Protein AF-A0A4U5PYE7-F1 (afdb_monomer_lite)

Foldseek 3Di:
DDDDDDDDDDDDDDDDDDDDPDPPPDPPPDPPPPDPDPLPDDLDPDVVLVVLVVVLVVLVVVLVVLVVDDDPDPVSVVVSVVSVVVSVVVNVVSVVVNVVVVVVSVVVVVVSVVVSVVVVVVD

pLDDT: mean 76.06, std 20.88, range [39.94, 97.81]

Radius of gyration: 35.97 Å; chains: 1; bounding box: 74×88×68 Å

Organism: Populus alba (NCBI:txid43335)

Structure (mmCIF, N/CA/C/O backbone):
data_AF-A0A4U5PYE7-F1
#
_entry.id   AF-A0A4U5PYE7-F1
#
loop_
_atom_site.group_PDB
_atom_site.id
_atom_site.type_symbol
_atom_site.label_atom_id
_ato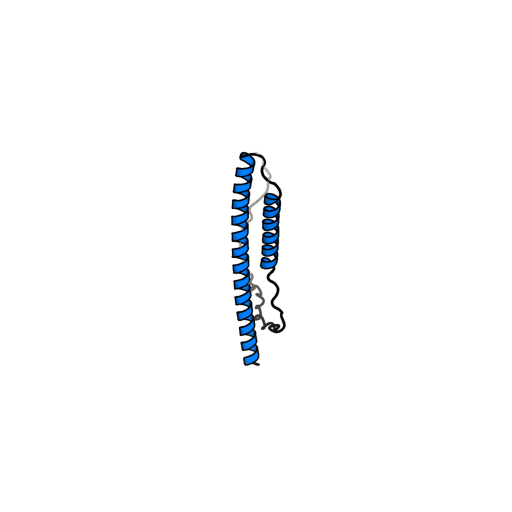m_site.label_alt_id
_atom_site.label_comp_id
_atom_site.label_asym_id
_atom_site.label_entity_id
_atom_site.label_seq_id
_atom_site.pdbx_PDB_ins_code
_atom_site.Cartn_x
_atom_site.Cartn_y
_atom_site.Cartn_z
_atom_site.occupancy
_atom_site.B_iso_or_equiv
_atom_site.auth_seq_id
_atom_site.auth_comp_id
_atom_site.auth_asym_id
_atom_site.auth_atom_id
_atom_site.pdbx_PDB_model_num
ATOM 1 N N . MET A 1 1 ? 48.796 76.367 35.893 1.00 49.09 1 MET A N 1
ATOM 2 C CA . MET A 1 1 ? 49.956 76.186 34.990 1.00 49.09 1 MET A CA 1
ATOM 3 C C . MET A 1 1 ? 50.643 74.878 35.351 1.00 49.09 1 MET A C 1
ATOM 5 O O . MET A 1 1 ? 50.652 74.570 36.534 1.00 49.09 1 MET A O 1
ATOM 9 N N . VAL A 1 2 ? 51.224 74.203 34.346 1.00 42.88 2 VAL A N 1
ATOM 10 C CA . VAL A 1 2 ? 51.976 72.921 34.350 1.00 42.88 2 VAL A CA 1
ATOM 11 C C . VAL A 1 2 ? 51.173 71.696 33.847 1.00 42.88 2 VAL A C 1
ATOM 13 O O . VAL A 1 2 ? 50.270 71.208 34.516 1.00 42.88 2 VAL A O 1
ATOM 16 N N . SER A 1 3 ? 51.524 71.260 32.626 1.00 46.16 3 SER A N 1
ATOM 17 C CA . SER A 1 3 ? 51.239 69.970 31.936 1.00 46.16 3 SER A CA 1
ATOM 18 C C . SER A 1 3 ? 52.099 68.817 32.541 1.00 46.16 3 SER A C 1
ATOM 20 O O . SER A 1 3 ? 52.855 69.153 33.453 1.00 46.16 3 SER A O 1
ATOM 22 N N . PRO A 1 4 ? 52.150 67.531 32.068 1.00 61.31 4 PRO A N 1
ATOM 23 C CA . PRO A 1 4 ? 51.653 66.911 30.815 1.00 61.31 4 PRO A CA 1
ATOM 24 C C . PRO A 1 4 ? 51.196 65.411 30.905 1.00 61.31 4 PRO A C 1
ATOM 26 O O . PRO A 1 4 ? 51.081 64.846 31.987 1.00 61.31 4 PRO A O 1
ATOM 29 N N . SER A 1 5 ? 51.011 64.794 29.721 1.00 41.75 5 SER A N 1
ATOM 30 C CA . SER A 1 5 ? 51.180 63.366 29.340 1.00 41.75 5 SER A CA 1
ATOM 31 C C . SER A 1 5 ? 49.930 62.564 28.960 1.00 41.75 5 SER A C 1
ATOM 33 O O . SER A 1 5 ? 48.999 62.426 29.747 1.00 41.75 5 SER A O 1
ATOM 35 N N . GLY A 1 6 ? 49.974 61.966 27.761 1.00 42.62 6 GLY A N 1
ATOM 36 C CA . GLY A 1 6 ? 49.055 60.914 27.317 1.00 42.62 6 GLY A CA 1
ATOM 37 C C . GLY A 1 6 ? 48.918 60.805 25.794 1.00 42.62 6 GLY A C 1
ATOM 38 O O . GLY A 1 6 ? 47.989 61.367 25.228 1.00 42.62 6 GLY A O 1
ATOM 39 N N . ASP A 1 7 ? 49.869 60.103 25.181 1.00 43.44 7 ASP A N 1
ATOM 40 C CA . ASP A 1 7 ? 50.020 59.605 23.798 1.00 43.44 7 ASP A CA 1
ATOM 41 C C . ASP A 1 7 ? 48.721 59.282 23.010 1.00 43.44 7 ASP A C 1
ATOM 43 O O . ASP A 1 7 ? 47.780 58.701 23.536 1.00 43.44 7 ASP A O 1
ATOM 47 N N . ALA A 1 8 ? 48.532 59.777 21.780 1.00 45.97 8 ALA A N 1
ATOM 48 C CA . ALA A 1 8 ? 49.116 59.375 20.483 1.00 45.97 8 ALA A CA 1
ATOM 49 C C . ALA A 1 8 ? 48.361 58.239 19.761 1.00 45.97 8 ALA A C 1
ATOM 51 O O . ALA A 1 8 ? 48.790 57.093 19.792 1.00 45.97 8 ALA A O 1
ATOM 52 N N . HIS A 1 9 ? 47.319 58.582 18.992 1.00 39.94 9 HIS A N 1
ATOM 53 C CA . HIS A 1 9 ? 46.850 57.798 17.838 1.00 39.94 9 HIS A CA 1
ATOM 54 C C . HIS A 1 9 ? 46.542 58.746 16.676 1.00 39.94 9 HIS A C 1
ATOM 56 O O . HIS A 1 9 ? 45.561 59.484 16.695 1.00 39.94 9 HIS A O 1
ATOM 62 N N . GLY A 1 10 ? 47.409 58.741 15.668 1.00 42.91 10 GLY A N 1
ATOM 63 C CA . GLY A 1 10 ? 47.261 59.578 14.485 1.00 42.91 10 GLY A CA 1
ATOM 64 C C . GLY A 1 10 ? 48.372 59.306 13.486 1.00 42.91 10 GLY A C 1
ATOM 6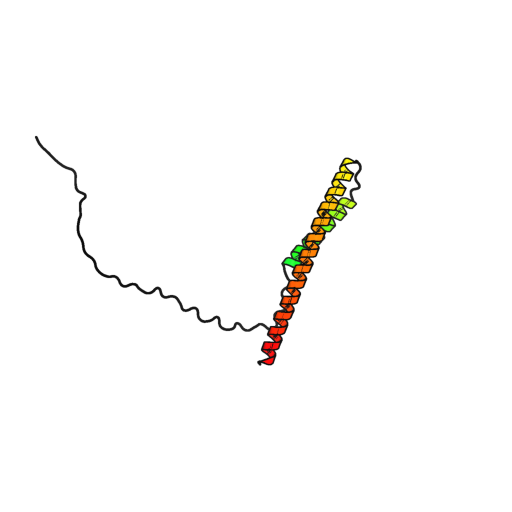5 O O . GLY A 1 10 ? 49.274 60.121 13.331 1.00 42.91 10 GLY A O 1
ATOM 66 N N . CYS A 1 11 ? 48.324 58.151 12.824 1.00 43.78 11 CYS A N 1
ATOM 67 C CA . CYS A 1 11 ? 49.183 57.876 11.678 1.00 43.78 11 CYS A CA 1
ATOM 68 C C . CYS A 1 11 ? 48.355 57.981 10.397 1.00 43.78 11 CYS A C 1
ATOM 70 O O . CYS A 1 11 ? 47.566 57.100 10.067 1.00 43.78 11 CYS A O 1
ATOM 72 N N . SER A 1 12 ? 48.555 59.094 9.696 1.00 46.06 12 SER A N 1
ATOM 73 C CA . SER A 1 12 ? 48.249 59.246 8.277 1.00 46.06 12 SER A CA 1
ATOM 74 C C . SER A 1 12 ? 49.323 58.573 7.412 1.00 46.06 12 SER A C 1
ATOM 76 O O . SER A 1 12 ? 50.474 58.481 7.831 1.00 46.06 12 SER A O 1
ATOM 78 N N . ALA A 1 13 ? 48.929 58.283 6.164 1.00 40.56 13 ALA A N 1
ATOM 79 C CA . ALA A 1 13 ? 49.717 58.297 4.917 1.00 40.56 13 ALA A CA 1
ATOM 80 C C . ALA A 1 13 ? 49.919 56.950 4.181 1.00 40.56 13 ALA A C 1
ATOM 82 O O . ALA A 1 13 ? 50.764 56.137 4.526 1.00 40.56 13 ALA A O 1
ATOM 83 N N . LEU A 1 14 ? 49.137 56.801 3.101 1.00 49.47 14 LEU A N 1
ATOM 84 C CA . LEU A 1 14 ? 49.570 56.629 1.699 1.00 49.47 14 LEU A CA 1
ATOM 85 C C . LEU A 1 14 ? 50.783 55.719 1.396 1.00 49.47 14 LEU A C 1
ATOM 87 O O . LEU A 1 14 ? 51.917 56.126 1.637 1.00 49.47 14 LEU A O 1
ATOM 91 N N . SER A 1 15 ? 50.559 54.623 0.647 1.00 42.28 15 SER A N 1
ATOM 92 C CA . SER A 1 15 ? 51.062 54.386 -0.739 1.00 42.28 15 SER A CA 1
ATOM 93 C C . SER A 1 15 ? 51.010 52.893 -1.145 1.00 42.28 15 SER A C 1
ATOM 95 O O . SER A 1 15 ? 51.429 52.030 -0.383 1.00 42.28 15 SER A O 1
ATOM 97 N N . ASN A 1 16 ? 50.497 52.610 -2.355 1.00 51.75 16 ASN A N 1
ATOM 98 C CA . ASN A 1 16 ? 50.354 51.283 -3.009 1.00 51.75 16 ASN A CA 1
ATOM 99 C C . ASN A 1 16 ? 51.713 50.639 -3.395 1.00 51.75 16 ASN A C 1
ATOM 101 O O . ASN A 1 16 ? 52.687 51.384 -3.533 1.00 51.75 16 ASN A O 1
ATOM 105 N N . PRO A 1 17 ? 51.799 49.310 -3.666 1.00 50.00 17 PRO A N 1
ATOM 106 C CA . PRO A 1 17 ? 51.580 48.822 -5.046 1.00 50.00 17 PRO A CA 1
ATOM 107 C C . PRO A 1 17 ? 51.017 47.380 -5.199 1.00 50.00 17 PRO A C 1
ATOM 109 O O . PRO A 1 17 ? 51.430 46.452 -4.523 1.00 50.00 17 PRO A O 1
ATOM 112 N N . MET A 1 18 ? 50.127 47.206 -6.185 1.00 50.84 18 MET A N 1
ATOM 113 C CA . MET A 1 18 ? 50.140 46.124 -7.190 1.00 50.84 18 MET A CA 1
ATOM 114 C C . MET A 1 18 ? 50.492 44.690 -6.724 1.00 50.84 18 MET A C 1
ATOM 116 O O . MET A 1 18 ? 51.640 44.273 -6.837 1.00 50.84 18 MET A O 1
ATOM 120 N N . GLU A 1 19 ? 49.483 43.887 -6.365 1.00 45.25 19 GLU A N 1
ATOM 121 C CA . GLU A 1 19 ? 49.582 42.422 -6.445 1.00 45.25 19 GLU A CA 1
ATOM 122 C C . GLU A 1 19 ? 48.607 41.879 -7.493 1.00 45.25 19 GLU A C 1
ATOM 124 O O . GLU A 1 19 ? 47.418 42.201 -7.536 1.00 45.25 19 GLU A O 1
ATOM 129 N N . ALA A 1 20 ? 49.187 41.118 -8.416 1.00 43.81 20 ALA A N 1
ATOM 130 C CA . ALA A 1 20 ? 48.535 40.510 -9.553 1.00 43.81 20 ALA A CA 1
ATOM 131 C C . ALA A 1 20 ? 47.453 39.527 -9.093 1.00 43.81 20 ALA A C 1
ATOM 133 O O . ALA A 1 20 ? 47.686 38.690 -8.225 1.00 43.81 20 ALA A O 1
ATOM 134 N N . HIS A 1 21 ? 46.285 39.601 -9.731 1.00 44.75 21 HIS A N 1
ATOM 135 C CA . HIS A 1 21 ? 45.277 38.556 -9.636 1.00 44.75 21 HIS A CA 1
ATOM 136 C C . HIS A 1 21 ? 45.889 37.270 -10.201 1.00 44.75 21 HIS A C 1
ATOM 138 O O . HIS A 1 21 ? 46.076 37.149 -11.413 1.00 44.75 21 HIS A O 1
ATOM 144 N N . GLN A 1 22 ? 46.234 36.328 -9.325 1.00 48.25 22 GLN A N 1
ATOM 145 C CA . GLN A 1 22 ? 46.417 34.945 -9.737 1.00 48.25 22 GLN A CA 1
ATOM 146 C C . GLN A 1 22 ? 45.048 34.448 -10.219 1.00 48.25 22 GLN A C 1
ATOM 148 O O . GLN A 1 22 ? 44.083 34.555 -9.460 1.00 48.25 22 GLN A O 1
ATOM 153 N N . PRO A 1 23 ? 44.900 33.957 -11.460 1.00 48.28 23 PRO A N 1
ATOM 154 C CA . PRO A 1 23 ? 43.698 33.227 -11.808 1.00 48.28 23 PRO A CA 1
ATOM 155 C C . PRO A 1 23 ? 43.720 31.934 -10.997 1.00 48.28 23 PRO A C 1
ATOM 157 O O . PRO A 1 23 ? 44.628 31.115 -11.158 1.00 48.28 23 PRO A O 1
ATOM 160 N N . ASP A 1 24 ? 42.742 31.791 -10.105 1.00 47.69 24 ASP A N 1
ATOM 161 C CA . ASP A 1 24 ? 42.416 30.527 -9.461 1.00 47.69 24 ASP A CA 1
ATOM 162 C C . ASP A 1 24 ? 42.454 29.423 -10.518 1.00 47.69 24 ASP A C 1
ATOM 164 O O . ASP A 1 24 ? 41.768 29.458 -11.543 1.00 47.69 24 ASP A O 1
ATOM 168 N N . ASN A 1 25 ? 43.355 28.483 -10.276 1.00 49.72 25 ASN A N 1
ATOM 169 C CA . ASN A 1 25 ? 43.573 27.297 -11.068 1.00 49.72 25 ASN A CA 1
ATOM 170 C C . ASN A 1 25 ? 42.310 26.437 -10.960 1.00 49.72 25 ASN A C 1
ATOM 172 O O . ASN A 1 25 ? 42.204 25.598 -10.071 1.00 49.72 25 ASN A O 1
ATOM 176 N N . VAL A 1 26 ? 41.322 26.685 -11.821 1.00 54.50 26 VAL A N 1
ATOM 177 C CA . VAL A 1 26 ? 40.182 25.783 -11.983 1.00 54.50 26 VAL A CA 1
ATOM 178 C C . VAL A 1 26 ? 40.747 24.528 -12.647 1.00 54.50 26 VAL A C 1
ATOM 180 O O . VAL A 1 26 ? 41.171 24.619 -13.804 1.00 54.50 26 VAL A O 1
ATOM 183 N N . PRO A 1 27 ? 40.805 23.359 -11.980 1.00 46.12 27 PRO A N 1
ATOM 184 C CA . PRO A 1 27 ? 41.158 22.151 -12.695 1.00 46.12 27 PRO A CA 1
ATOM 185 C C . PRO A 1 27 ? 40.043 21.931 -13.714 1.00 46.12 27 PRO A C 1
ATOM 187 O O . PRO A 1 27 ? 38.880 21.750 -13.348 1.00 46.12 27 PRO A O 1
ATOM 190 N N . ALA A 1 28 ? 40.398 22.027 -14.996 1.00 50.03 28 ALA A N 1
ATOM 191 C CA . ALA A 1 28 ? 39.526 21.660 -16.093 1.00 50.03 28 ALA A CA 1
ATOM 192 C C . ALA A 1 28 ? 38.988 20.262 -15.785 1.00 50.03 28 ALA A C 1
ATOM 194 O O . ALA A 1 28 ? 39.750 19.293 -15.764 1.00 50.03 28 ALA A O 1
ATOM 195 N N . GLN A 1 29 ? 37.694 20.168 -15.472 1.00 47.22 29 GLN A N 1
ATOM 196 C CA . GLN A 1 29 ? 37.032 18.880 -15.368 1.00 47.22 29 GLN A CA 1
ATOM 197 C C . GLN A 1 29 ? 37.155 18.255 -16.753 1.00 47.22 29 GLN A C 1
ATOM 199 O O . GLN A 1 29 ? 36.552 18.731 -17.716 1.00 47.22 29 GLN A O 1
ATOM 204 N N . ALA A 1 30 ? 38.025 17.252 -16.866 1.00 50.88 30 ALA A N 1
ATOM 205 C CA . ALA A 1 30 ? 38.090 16.420 -18.049 1.00 50.88 30 ALA A CA 1
ATOM 206 C C . ALA A 1 30 ? 36.666 15.907 -18.327 1.00 50.88 30 ALA A C 1
ATOM 208 O O . ALA A 1 30 ? 35.963 15.567 -17.368 1.00 50.88 30 ALA A O 1
ATOM 209 N N . PRO A 1 31 ? 36.215 15.882 -19.594 1.00 50.56 31 PRO A N 1
ATOM 210 C CA . PRO A 1 31 ? 34.917 15.313 -19.919 1.00 50.56 31 PRO A CA 1
ATOM 211 C C . PRO A 1 31 ? 34.881 13.906 -19.330 1.00 50.56 31 PRO A C 1
ATOM 213 O O . PRO A 1 31 ? 35.830 13.144 -19.526 1.00 50.56 31 PRO A O 1
ATOM 216 N N . VAL A 1 32 ? 33.836 13.613 -18.549 1.00 56.78 32 VAL A N 1
ATOM 217 C CA . VAL A 1 32 ? 33.571 12.288 -17.985 1.00 56.78 32 VAL A CA 1
ATOM 218 C C . VAL A 1 32 ? 33.742 11.288 -19.118 1.00 56.78 32 VAL A C 1
ATOM 220 O O . VAL A 1 32 ? 32.931 11.228 -20.038 1.00 56.78 32 VAL A O 1
ATOM 223 N N . ALA A 1 33 ? 34.870 10.580 -19.097 1.00 49.34 33 ALA A N 1
ATOM 224 C CA . ALA A 1 33 ? 35.137 9.522 -20.041 1.00 49.34 33 ALA A CA 1
ATOM 225 C C . ALA A 1 33 ? 34.013 8.506 -19.870 1.00 49.34 33 ALA A C 1
ATOM 227 O O . ALA A 1 33 ? 33.736 8.106 -18.737 1.00 49.34 33 ALA A O 1
ATOM 228 N N . ASN A 1 34 ? 33.372 8.159 -20.990 1.00 56.78 34 ASN A N 1
ATOM 229 C CA . ASN A 1 34 ? 32.402 7.080 -21.128 1.00 56.78 34 ASN A CA 1
ATOM 230 C C . ASN A 1 34 ? 32.767 5.937 -20.182 1.00 56.78 34 ASN A C 1
ATOM 232 O O . ASN A 1 34 ? 33.695 5.170 -20.454 1.00 56.78 34 ASN A O 1
ATOM 236 N N . GLN A 1 35 ? 32.075 5.860 -19.044 1.00 51.34 35 GLN A N 1
ATOM 237 C CA . GLN A 1 35 ? 32.191 4.682 -18.209 1.00 51.34 35 GLN A CA 1
ATOM 238 C C . GLN A 1 35 ? 31.608 3.528 -19.024 1.00 51.34 35 GLN A C 1
ATOM 240 O O . GLN A 1 35 ? 30.542 3.701 -19.617 1.00 51.34 35 GLN A O 1
ATOM 245 N N . PRO A 1 36 ? 32.312 2.388 -19.120 1.00 52.16 36 PRO A N 1
ATOM 246 C CA . PRO A 1 36 ? 31.813 1.254 -19.873 1.00 52.16 36 PRO A CA 1
ATOM 247 C C . PRO A 1 36 ? 30.460 0.859 -19.288 1.00 52.16 36 PRO A C 1
ATOM 249 O O . PRO A 1 36 ? 30.353 0.583 -18.091 1.00 52.16 36 PRO A O 1
ATOM 252 N N . VAL A 1 37 ? 29.429 0.876 -20.133 1.00 57.41 37 VAL A N 1
ATOM 253 C CA . VAL A 1 37 ? 28.118 0.328 -19.801 1.00 57.41 37 VAL A CA 1
ATOM 254 C C . VAL A 1 37 ? 28.355 -1.132 -19.435 1.00 57.41 37 VAL A C 1
ATOM 256 O O . VAL A 1 37 ? 28.774 -1.936 -20.267 1.00 57.41 37 VAL A O 1
ATOM 259 N N . ASP A 1 38 ? 28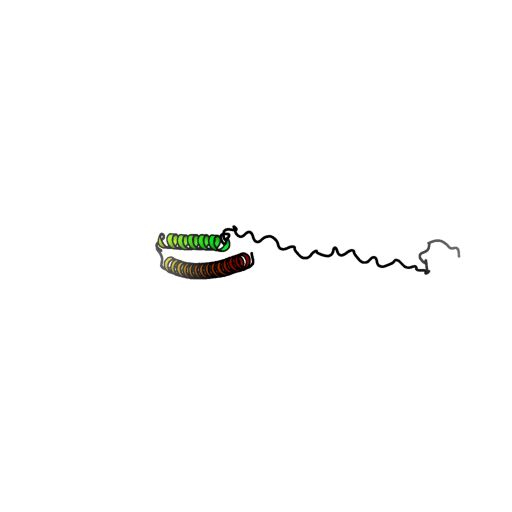.160 -1.471 -18.163 1.00 58.31 38 ASP A N 1
ATOM 260 C CA . ASP A 1 38 ? 28.190 -2.860 -17.727 1.00 58.31 38 ASP A CA 1
ATOM 261 C C . ASP A 1 38 ? 26.914 -3.534 -18.243 1.00 58.31 38 ASP A C 1
ATOM 263 O O . ASP A 1 38 ? 25.874 -3.563 -17.583 1.00 58.31 38 ASP A O 1
ATOM 267 N N . LEU A 1 39 ? 26.999 -4.060 -19.467 1.00 56.25 39 LEU A N 1
ATOM 268 C CA . LEU A 1 39 ? 25.937 -4.792 -20.157 1.00 56.25 39 LEU A CA 1
ATOM 269 C C . LEU A 1 39 ? 25.519 -6.074 -19.399 1.00 56.25 39 LEU A C 1
ATOM 271 O O . LEU A 1 39 ? 24.578 -6.742 -19.814 1.00 56.25 39 LEU A O 1
ATOM 275 N N . ASN A 1 40 ? 26.168 -6.441 -18.286 1.00 53.72 40 ASN A N 1
ATOM 276 C CA . ASN A 1 40 ? 25.770 -7.552 -17.415 1.00 53.72 40 ASN A CA 1
ATOM 277 C C . ASN A 1 40 ? 25.145 -7.109 -16.086 1.00 53.72 40 ASN A C 1
ATOM 279 O O . ASN A 1 40 ? 24.817 -7.965 -15.261 1.00 53.72 40 ASN A O 1
ATOM 283 N N . ARG A 1 41 ? 24.903 -5.808 -15.864 1.00 56.06 41 ARG A N 1
ATOM 284 C CA . ARG A 1 41 ? 24.141 -5.366 -14.689 1.00 5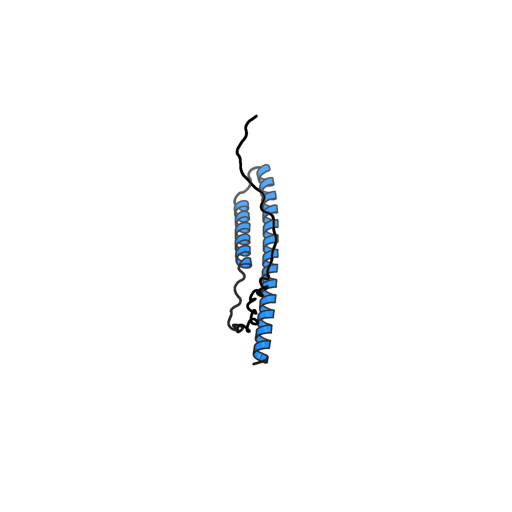6.06 41 ARG A CA 1
ATOM 285 C C . ARG A 1 41 ? 22.746 -5.983 -14.737 1.00 56.06 41 ARG A C 1
ATOM 287 O O . ARG A 1 41 ? 21.931 -5.633 -15.588 1.00 56.06 41 ARG A O 1
ATOM 294 N N . THR A 1 42 ? 22.464 -6.915 -13.834 1.00 56.47 42 THR A N 1
ATOM 295 C CA . THR A 1 42 ? 21.090 -7.323 -13.539 1.00 56.47 42 THR A CA 1
ATOM 296 C C . THR A 1 42 ? 20.335 -6.091 -13.043 1.00 56.47 42 THR A C 1
ATOM 298 O O . THR A 1 42 ? 20.916 -5.342 -12.247 1.00 56.47 42 THR A O 1
ATOM 301 N N . PRO A 1 43 ? 19.076 -5.858 -13.457 1.00 59.91 43 PRO A N 1
ATOM 302 C CA . PRO A 1 43 ? 18.303 -4.744 -12.928 1.00 59.91 43 PRO A CA 1
ATOM 303 C C . PRO A 1 43 ? 18.271 -4.859 -11.401 1.00 59.91 43 PRO A C 1
ATOM 305 O O . PRO A 1 43 ? 17.812 -5.862 -10.854 1.00 59.91 43 PRO A O 1
ATOM 308 N N . SER A 1 44 ? 18.828 -3.857 -10.713 1.00 61.00 44 SER A N 1
ATOM 309 C CA . SER A 1 44 ? 18.808 -3.813 -9.250 1.00 61.00 44 SER A CA 1
ATOM 310 C C . SER A 1 44 ? 17.350 -3.833 -8.787 1.00 61.00 44 SER A C 1
ATOM 312 O O . SER A 1 44 ? 16.555 -3.051 -9.323 1.00 61.00 44 SER A O 1
ATOM 314 N N . PRO A 1 45 ? 16.981 -4.675 -7.803 1.00 66.56 45 PRO A N 1
ATOM 315 C CA . PRO A 1 45 ? 15.649 -4.634 -7.219 1.00 66.56 45 PRO A CA 1
ATOM 316 C C . PRO A 1 45 ? 15.379 -3.228 -6.679 1.00 66.56 45 PRO A C 1
ATOM 318 O O . PRO A 1 45 ? 16.273 -2.589 -6.118 1.00 66.56 45 PRO A O 1
ATOM 321 N N . ASN A 1 46 ? 14.160 -2.732 -6.885 1.00 79.06 46 ASN A N 1
ATOM 322 C CA . ASN A 1 46 ? 13.766 -1.410 -6.427 1.00 79.06 46 ASN A CA 1
ATOM 323 C C . ASN A 1 46 ? 13.520 -1.449 -4.911 1.00 79.06 46 ASN A C 1
ATOM 325 O O . ASN A 1 46 ? 12.563 -2.085 -4.465 1.00 79.06 46 ASN A O 1
ATOM 329 N N . PRO A 1 47 ? 14.359 -0.781 -4.100 1.00 82.00 47 PRO A N 1
ATOM 330 C CA . PRO A 1 47 ? 14.255 -0.846 -2.644 1.00 82.00 47 PRO A CA 1
ATOM 331 C C . PRO A 1 47 ? 12.952 -0.227 -2.120 1.00 82.00 47 PRO A C 1
ATOM 333 O O . PRO A 1 47 ? 12.491 -0.594 -1.041 1.00 82.00 47 PRO A O 1
ATOM 336 N N . MET A 1 48 ? 12.334 0.680 -2.888 1.00 89.38 48 MET A N 1
ATOM 337 C CA . MET A 1 48 ? 11.042 1.271 -2.544 1.00 89.38 48 MET A CA 1
ATOM 338 C C . MET A 1 48 ? 9.912 0.244 -2.651 1.00 89.38 48 MET A C 1
ATOM 340 O O . MET A 1 48 ? 9.012 0.249 -1.817 1.00 89.38 48 MET A O 1
ATOM 344 N N . LEU A 1 49 ? 9.975 -0.665 -3.632 1.00 91.56 49 LEU A N 1
ATOM 345 C CA . LEU A 1 49 ? 8.989 -1.739 -3.757 1.00 91.56 49 LEU A CA 1
ATOM 346 C C . LEU A 1 49 ? 9.022 -2.669 -2.550 1.00 91.56 49 LEU A C 1
ATOM 348 O O . LEU A 1 49 ? 7.963 -2.976 -2.017 1.00 91.56 49 LEU A O 1
ATOM 352 N N . SER A 1 50 ? 10.207 -3.074 -2.090 1.00 92.00 50 SER A N 1
ATOM 353 C CA . SER A 1 50 ? 10.324 -3.920 -0.896 1.00 92.00 50 SER A CA 1
ATOM 354 C C . SER A 1 50 ? 9.703 -3.246 0.328 1.00 92.00 50 SER A C 1
ATOM 356 O O . SER A 1 50 ? 8.845 -3.831 0.977 1.00 92.00 50 SER A O 1
ATOM 358 N N . LEU A 1 51 ? 10.046 -1.976 0.570 1.00 95.19 51 LEU A N 1
ATOM 359 C CA . LEU A 1 51 ? 9.491 -1.202 1.681 1.00 95.19 51 LEU A CA 1
ATOM 360 C C . LEU A 1 51 ? 7.958 -1.087 1.619 1.00 95.19 51 LEU A C 1
ATOM 362 O O . LEU A 1 51 ? 7.288 -1.172 2.645 1.00 95.19 51 LEU A O 1
ATOM 366 N N . LEU A 1 52 ? 7.392 -0.861 0.431 1.00 95.69 52 LEU A N 1
ATOM 367 C CA . LEU A 1 52 ? 5.943 -0.753 0.262 1.00 95.69 52 LEU A CA 1
ATOM 368 C C . LEU A 1 52 ? 5.233 -2.097 0.460 1.00 95.69 52 LEU A C 1
ATOM 370 O O . LEU A 1 52 ? 4.143 -2.128 1.022 1.00 95.69 52 LEU A O 1
ATOM 374 N N . MET A 1 53 ? 5.847 -3.202 0.033 1.00 95.00 53 MET A N 1
ATOM 375 C CA . MET A 1 53 ? 5.304 -4.543 0.263 1.00 95.00 53 MET A CA 1
ATOM 376 C C . MET A 1 53 ? 5.313 -4.890 1.757 1.00 95.00 53 MET A C 1
ATOM 378 O O . MET A 1 53 ? 4.314 -5.407 2.250 1.00 95.00 53 MET A O 1
ATOM 382 N N . ASP A 1 54 ? 6.367 -4.517 2.491 1.00 96.06 54 ASP A N 1
ATOM 383 C CA . ASP A 1 54 ? 6.424 -4.683 3.950 1.00 96.06 54 ASP A CA 1
ATOM 384 C C . ASP A 1 54 ? 5.312 -3.877 4.651 1.00 96.06 54 ASP A C 1
ATOM 386 O O . ASP A 1 54 ? 4.629 -4.384 5.541 1.00 96.06 54 ASP A O 1
ATOM 390 N N . GLN A 1 55 ? 5.071 -2.633 4.215 1.00 96.62 55 GLN A N 1
ATOM 391 C CA . GLN A 1 55 ? 3.982 -1.794 4.741 1.00 96.62 55 GLN A CA 1
ATOM 392 C C . GLN A 1 55 ? 2.595 -2.366 4.434 1.00 96.62 55 GLN A C 1
ATOM 394 O O . GLN A 1 55 ? 1.684 -2.244 5.254 1.00 96.62 55 GLN A O 1
ATOM 399 N N . LEU A 1 56 ? 2.419 -2.972 3.257 1.00 97.19 56 LEU A N 1
ATOM 400 C CA . LEU A 1 56 ? 1.174 -3.636 2.882 1.00 97.19 56 LEU A CA 1
ATOM 401 C C . LEU A 1 56 ? 0.924 -4.863 3.764 1.00 97.19 56 LEU A C 1
ATOM 403 O O . LEU A 1 56 ? -0.203 -5.090 4.199 1.00 97.19 56 LEU A O 1
ATOM 407 N N . GLU A 1 57 ? 1.960 -5.657 4.035 1.00 97.06 57 GLU A N 1
ATOM 408 C CA . GLU A 1 57 ? 1.856 -6.814 4.924 1.00 97.06 57 GLU A CA 1
ATOM 409 C C . GLU A 1 57 ? 1.508 -6.389 6.357 1.00 97.06 57 GLU A C 1
ATOM 411 O O . GLU A 1 57 ? 0.628 -6.984 6.979 1.00 97.06 57 GLU A O 1
ATOM 416 N N . GLU A 1 58 ? 2.143 -5.329 6.861 1.00 97.62 58 GLU A N 1
ATOM 417 C CA . GLU A 1 58 ? 1.835 -4.753 8.172 1.00 97.62 58 GLU A CA 1
ATOM 418 C C . GLU A 1 58 ? 0.374 -4.289 8.257 1.00 97.62 58 GLU A C 1
ATOM 420 O O . GLU A 1 58 ? -0.347 -4.710 9.158 1.00 97.62 58 GLU A O 1
ATOM 425 N N . ALA A 1 59 ? -0.099 -3.499 7.288 1.00 96.31 59 ALA A N 1
ATOM 426 C CA . ALA A 1 59 ? -1.470 -2.990 7.294 1.00 96.31 59 ALA A CA 1
ATOM 427 C C . ALA A 1 59 ? -2.521 -4.113 7.200 1.00 96.31 59 ALA A C 1
ATOM 429 O O . ALA A 1 59 ? -3.562 -4.045 7.853 1.00 96.31 59 ALA A O 1
ATOM 430 N N . ASN A 1 60 ? -2.242 -5.172 6.432 1.00 95.31 60 ASN A N 1
ATOM 431 C CA . ASN A 1 60 ? -3.110 -6.350 6.379 1.00 95.31 60 ASN A CA 1
ATOM 432 C C . ASN A 1 60 ? -3.127 -7.116 7.708 1.00 95.31 60 ASN A C 1
ATOM 434 O O . ASN A 1 60 ? -4.182 -7.588 8.128 1.00 95.31 60 ASN A O 1
ATOM 438 N N . ARG A 1 61 ? -1.981 -7.217 8.392 1.00 97.00 61 ARG A N 1
ATOM 439 C CA . ARG A 1 61 ? -1.897 -7.839 9.719 1.00 97.00 61 ARG A CA 1
ATOM 440 C C . ARG A 1 61 ? -2.691 -7.051 10.757 1.00 97.00 61 ARG A C 1
ATOM 442 O O . ARG A 1 61 ? -3.387 -7.659 11.566 1.00 97.00 61 ARG A O 1
ATOM 449 N N . ASP A 1 62 ? -2.619 -5.723 10.729 1.00 95.06 62 ASP A N 1
ATOM 450 C CA . ASP A 1 62 ? -3.413 -4.866 11.616 1.00 95.06 62 ASP A CA 1
ATOM 451 C C . ASP A 1 62 ? -4.918 -5.100 11.405 1.00 95.06 62 ASP A C 1
ATOM 453 O O . ASP A 1 62 ? -5.677 -5.219 12.370 1.00 95.06 62 ASP A O 1
ATOM 457 N N . LEU A 1 63 ? -5.341 -5.258 10.147 1.00 94.19 63 LEU A N 1
ATOM 458 C CA . LEU A 1 63 ? -6.726 -5.558 9.791 1.00 94.19 63 LEU A CA 1
ATOM 459 C C . LEU A 1 63 ? -7.158 -6.951 10.289 1.00 94.19 63 LEU A C 1
ATOM 461 O O . LEU A 1 63 ? -8.222 -7.080 10.890 1.00 94.19 63 LEU A O 1
ATOM 465 N N . GLU A 1 64 ? -6.310 -7.972 10.145 1.00 94.44 64 GLU A N 1
ATOM 466 C CA . GLU A 1 64 ? -6.561 -9.320 10.683 1.00 94.44 64 GLU A CA 1
ATOM 467 C C . GLU A 1 64 ? -6.672 -9.315 12.221 1.00 94.44 64 GLU A C 1
ATOM 469 O O . GLU A 1 64 ? -7.556 -9.953 12.803 1.00 94.44 64 GLU A O 1
ATOM 474 N N . ILE A 1 65 ? -5.815 -8.548 12.906 1.00 94.12 65 ILE A N 1
ATOM 475 C CA . ILE A 1 65 ? -5.885 -8.371 14.362 1.00 94.12 65 ILE A CA 1
ATOM 476 C C . ILE A 1 65 ? -7.224 -7.739 14.754 1.00 94.12 65 ILE A C 1
ATOM 478 O O . ILE A 1 65 ? -7.854 -8.197 15.715 1.00 94.12 65 ILE A O 1
ATOM 482 N N . LEU A 1 66 ? -7.674 -6.725 14.014 1.00 92.38 66 LEU A N 1
ATOM 483 C CA . LEU A 1 66 ? -8.943 -6.049 14.258 1.00 92.38 66 LEU A CA 1
ATOM 484 C C . LEU A 1 66 ? -10.144 -6.988 14.056 1.00 92.38 66 LEU A C 1
ATOM 486 O O . LEU A 1 66 ? -11.056 -7.003 14.883 1.00 92.38 66 LEU A O 1
ATOM 490 N N . GLU A 1 67 ? -10.119 -7.830 13.020 1.00 89.75 67 GLU A N 1
ATOM 491 C CA . GLU A 1 67 ? -11.144 -8.855 12.771 1.00 89.75 67 GLU A CA 1
ATOM 492 C C . GLU A 1 67 ? -11.163 -9.949 13.849 1.00 89.75 67 GLU A C 1
ATOM 494 O O . GLU A 1 67 ? -12.229 -10.437 14.234 1.00 89.75 67 GLU A O 1
ATOM 499 N N . SER A 1 68 ? -9.997 -10.304 14.397 1.00 92.19 68 SER A N 1
ATOM 500 C CA . SER A 1 68 ? -9.876 -11.310 15.462 1.00 92.19 68 SER A CA 1
ATOM 501 C C . SER A 1 68 ? -10.442 -10.853 16.815 1.00 92.19 68 SER A C 1
ATOM 503 O O . SER A 1 68 ? -10.676 -11.679 17.705 1.00 92.19 68 SER A O 1
ATOM 505 N N . ARG A 1 69 ? -10.670 -9.544 16.991 1.00 89.75 69 ARG A N 1
ATOM 506 C CA . ARG A 1 69 ? -11.213 -8.935 18.211 1.00 89.75 69 ARG A CA 1
ATOM 507 C C . ARG A 1 69 ? -12.633 -8.416 17.975 1.00 89.75 69 ARG A C 1
ATOM 509 O O . ARG A 1 69 ? -12.820 -7.226 17.714 1.00 89.75 69 ARG A O 1
ATOM 516 N N . PRO A 1 70 ? -13.655 -9.280 18.115 1.00 86.06 70 PRO A N 1
ATOM 517 C CA . PRO A 1 70 ? -15.031 -8.861 17.923 1.00 86.06 70 PRO A CA 1
ATOM 518 C C . PRO A 1 70 ? -15.428 -7.814 18.977 1.00 86.06 70 PRO A C 1
ATOM 520 O O . PRO A 1 70 ? -15.221 -8.040 20.175 1.00 86.06 70 PRO A O 1
ATOM 523 N N . PRO A 1 71 ? -16.016 -6.681 18.560 1.00 90.44 71 PRO A N 1
ATOM 524 C CA . PRO A 1 71 ? -16.450 -5.642 19.480 1.00 90.44 71 PRO A CA 1
ATOM 525 C C . PRO A 1 71 ? -17.622 -6.133 20.339 1.00 90.44 71 PRO A C 1
ATOM 527 O O . PRO A 1 71 ? -18.534 -6.812 19.866 1.00 90.44 71 PRO A O 1
ATOM 530 N N . THR A 1 72 ? -17.616 -5.755 21.614 1.00 93.38 72 THR A N 1
ATOM 531 C CA . THR A 1 72 ? -18.619 -6.147 22.617 1.00 93.38 72 THR A CA 1
ATOM 532 C C . THR A 1 72 ? -19.582 -5.018 22.969 1.00 93.38 72 THR A C 1
ATOM 534 O O . THR A 1 72 ? -20.658 -5.263 23.518 1.00 93.38 72 THR A O 1
ATOM 537 N N . THR A 1 73 ? -19.234 -3.775 22.623 1.00 96.00 73 THR A N 1
ATOM 538 C CA . THR A 1 73 ? -20.073 -2.599 22.863 1.00 96.00 73 THR A CA 1
ATOM 539 C C . THR A 1 73 ? -20.371 -1.826 21.575 1.00 96.00 73 THR A C 1
ATOM 541 O O . THR A 1 73 ? -19.565 -1.817 20.645 1.00 96.00 73 THR A O 1
ATOM 544 N N . PRO A 1 74 ? -21.491 -1.081 21.503 1.00 95.31 74 PRO A N 1
ATOM 545 C CA . PRO A 1 74 ? -21.772 -0.215 20.356 1.00 95.31 74 PRO A CA 1
ATOM 546 C C . PRO A 1 74 ? -20.710 0.868 20.115 1.00 95.31 74 PRO A C 1
ATOM 548 O O . PRO A 1 74 ? -20.594 1.374 19.002 1.00 95.31 74 PRO A O 1
ATOM 551 N N . ALA A 1 75 ? -19.971 1.270 21.154 1.00 95.81 75 ALA A N 1
ATOM 552 C CA . ALA A 1 75 ? -18.864 2.212 21.019 1.00 95.81 75 ALA A CA 1
ATOM 553 C C . ALA A 1 75 ? -17.661 1.559 20.325 1.00 95.81 75 ALA A C 1
ATOM 555 O O . ALA A 1 75 ? -17.122 2.150 19.394 1.00 95.81 75 ALA A O 1
ATOM 556 N N . GLU A 1 76 ? -17.314 0.331 20.713 1.00 94.75 76 GLU A N 1
ATOM 557 C CA . GLU A 1 76 ? -16.268 -0.468 20.064 1.00 94.75 76 GLU A CA 1
ATOM 558 C C . GLU A 1 76 ? -16.616 -0.780 18.608 1.00 94.75 76 GLU A C 1
ATOM 560 O O . GLU A 1 76 ? -15.760 -0.652 17.747 1.00 94.75 76 GLU A O 1
ATOM 565 N N . VAL A 1 77 ? -17.883 -1.085 18.296 1.00 94.62 77 VAL A N 1
ATOM 566 C CA . VAL A 1 77 ? -18.319 -1.284 16.900 1.00 94.62 77 VAL A CA 1
ATOM 567 C C . VAL A 1 77 ? -18.017 -0.050 16.048 1.00 94.62 77 VAL A C 1
ATOM 569 O O . VAL A 1 77 ? -17.491 -0.175 14.948 1.00 94.62 77 VAL A O 1
ATOM 572 N N . ARG A 1 78 ? -18.330 1.154 16.546 1.00 95.44 78 ARG A N 1
ATOM 573 C CA . ARG A 1 78 ? -18.051 2.398 15.811 1.00 95.44 78 ARG A CA 1
ATOM 574 C C . ARG A 1 78 ? -16.555 2.665 15.672 1.00 95.44 78 ARG A C 1
ATOM 576 O O . ARG A 1 78 ? -16.144 3.132 14.618 1.00 95.44 78 ARG A O 1
ATOM 583 N N . ALA A 1 79 ? -15.772 2.379 16.711 1.00 94.50 79 ALA A N 1
ATOM 584 C CA . ALA A 1 79 ? -14.321 2.526 16.669 1.00 94.50 79 ALA A CA 1
ATOM 585 C C . ALA A 1 79 ? -13.694 1.567 15.645 1.00 94.50 79 ALA A C 1
ATOM 587 O O . ALA A 1 79 ? -12.978 2.028 14.764 1.00 94.50 79 ALA A O 1
ATOM 588 N N . ASN A 1 80 ? -14.055 0.279 15.681 1.00 94.88 80 ASN A N 1
ATOM 589 C CA . ASN A 1 80 ? -13.569 -0.712 14.722 1.00 94.88 80 ASN A CA 1
ATOM 590 C C . ASN A 1 80 ? -13.966 -0.356 13.285 1.00 94.88 80 ASN A C 1
ATOM 592 O O . ASN A 1 80 ? -13.154 -0.500 12.384 1.00 94.88 80 ASN A O 1
ATOM 596 N N . LEU A 1 81 ? -15.195 0.120 13.045 1.00 94.19 81 LEU A N 1
ATOM 597 C CA . LEU A 1 81 ? -15.615 0.530 11.698 1.00 94.19 81 LEU A CA 1
ATOM 598 C C . LEU A 1 81 ? -14.770 1.685 11.149 1.00 94.19 81 LEU A C 1
ATOM 600 O O . LEU A 1 81 ? -14.427 1.682 9.970 1.00 94.19 81 LEU A O 1
ATOM 604 N N . GLU A 1 82 ? -14.434 2.659 11.993 1.00 96.00 82 GLU A N 1
ATOM 605 C CA . GLU A 1 82 ? -13.564 3.764 11.593 1.00 96.00 82 GLU A CA 1
ATOM 606 C C . GLU A 1 82 ? -12.123 3.292 11.366 1.00 96.00 82 GLU A C 1
ATOM 608 O O . GLU A 1 82 ? -11.486 3.699 10.399 1.00 96.00 82 GLU A O 1
ATOM 613 N N . GLU A 1 83 ? -11.622 2.388 12.205 1.00 95.25 83 GLU A N 1
ATOM 614 C CA . GLU A 1 83 ? -10.284 1.816 12.062 1.00 95.25 83 GLU A CA 1
ATOM 615 C C . GLU A 1 83 ? -10.156 0.970 10.786 1.00 95.25 83 GLU A C 1
ATOM 617 O O . GLU A 1 83 ? -9.199 1.149 10.035 1.00 95.25 83 GLU A O 1
ATOM 622 N N . VAL A 1 84 ? -11.164 0.149 10.459 1.00 95.38 84 VAL A N 1
ATOM 623 C CA . VAL A 1 84 ? -11.249 -0.564 9.171 1.00 95.38 84 VAL A CA 1
ATOM 624 C C . VAL A 1 84 ? -11.238 0.421 8.003 1.00 95.38 84 VAL A C 1
ATOM 626 O O . VAL A 1 84 ? -10.530 0.192 7.025 1.00 95.38 84 VAL A O 1
ATOM 629 N N . ARG A 1 85 ? -11.993 1.526 8.088 1.00 97.12 85 ARG A N 1
ATOM 630 C CA . ARG A 1 85 ? -12.030 2.545 7.026 1.00 97.12 85 ARG A CA 1
ATOM 631 C C . ARG A 1 85 ? -10.646 3.155 6.795 1.00 97.12 85 ARG A C 1
ATOM 633 O O . ARG A 1 85 ? -10.192 3.221 5.658 1.00 97.12 85 ARG A O 1
ATOM 640 N N . VAL A 1 86 ? -9.971 3.564 7.868 1.00 97.25 86 VAL A N 1
ATOM 641 C CA . VAL A 1 86 ? -8.634 4.174 7.803 1.00 97.25 86 VAL A CA 1
ATOM 642 C C . VAL A 1 86 ? -7.587 3.182 7.289 1.00 97.25 86 VAL A C 1
ATOM 644 O O . VAL A 1 86 ? -6.765 3.543 6.447 1.00 97.25 86 VAL A O 1
ATOM 647 N N . LEU A 1 87 ? -7.616 1.932 7.761 1.00 96.25 87 LEU A N 1
ATOM 648 C CA . LEU A 1 87 ? -6.712 0.885 7.280 1.00 96.25 87 LEU A CA 1
ATOM 649 C C . LEU A 1 87 ? -6.956 0.564 5.803 1.00 96.25 87 LEU A C 1
ATOM 651 O O . LEU A 1 87 ? -5.989 0.444 5.056 1.00 96.25 87 LEU A O 1
ATOM 655 N N . GLY A 1 88 ? -8.217 0.500 5.368 1.00 96.56 88 GLY A N 1
ATOM 656 C CA . GLY A 1 88 ? -8.578 0.320 3.961 1.00 96.56 88 GLY A CA 1
ATOM 657 C C . GLY A 1 88 ? -8.004 1.423 3.069 1.00 96.56 88 GLY A C 1
ATOM 658 O O . GLY A 1 88 ? -7.295 1.128 2.112 1.00 96.56 88 GLY A O 1
ATOM 659 N N . GLU A 1 89 ? -8.200 2.692 3.441 1.00 97.50 89 GLU A N 1
ATOM 660 C CA . GLU A 1 89 ? -7.6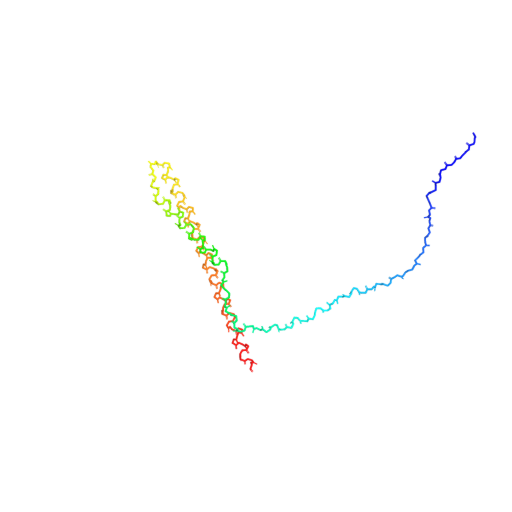35 3.835 2.706 1.00 97.50 89 GLU A CA 1
ATOM 661 C C . GLU A 1 89 ? -6.099 3.789 2.644 1.00 97.50 89 GLU A C 1
ATOM 663 O O . GLU A 1 89 ? -5.500 4.112 1.616 1.00 97.50 89 GLU A O 1
ATOM 668 N N . ARG A 1 90 ? -5.441 3.365 3.731 1.00 97.56 90 ARG A N 1
ATOM 669 C CA . ARG A 1 90 ? -3.981 3.192 3.771 1.00 97.56 90 ARG A CA 1
ATOM 670 C C . ARG A 1 90 ? -3.524 2.060 2.847 1.00 97.56 90 ARG A C 1
ATOM 672 O O . ARG A 1 90 ? -2.527 2.227 2.148 1.00 97.56 90 ARG A O 1
ATOM 679 N N . ILE A 1 91 ? -4.225 0.928 2.843 1.00 97.38 91 ILE A N 1
ATOM 680 C CA . ILE A 1 91 ? -3.930 -0.220 1.975 1.00 97.38 91 ILE A CA 1
ATOM 681 C C . ILE A 1 91 ? -4.047 0.185 0.503 1.00 97.38 91 ILE A C 1
ATOM 683 O O . ILE A 1 91 ? -3.116 -0.070 -0.262 1.00 97.38 91 ILE A O 1
ATOM 687 N N . ASP A 1 92 ? -5.122 0.880 0.127 1.00 97.81 92 ASP A N 1
ATOM 688 C CA . ASP A 1 92 ? -5.332 1.351 -1.246 1.00 97.81 92 ASP A CA 1
ATOM 689 C C . ASP A 1 92 ? -4.186 2.267 -1.705 1.00 97.81 92 ASP A C 1
ATOM 691 O O . ASP A 1 92 ? -3.590 2.042 -2.760 1.00 97.81 92 ASP A O 1
ATOM 695 N N . GLN A 1 93 ? -3.782 3.231 -0.871 1.00 97.62 93 GLN A N 1
ATOM 696 C CA . GLN A 1 93 ? -2.651 4.122 -1.166 1.00 97.62 93 GLN A CA 1
ATOM 697 C C . GLN A 1 93 ? -1.323 3.368 -1.323 1.00 97.62 93 GLN A C 1
ATOM 699 O O . GLN A 1 93 ? -0.497 3.714 -2.171 1.00 97.62 93 GLN A O 1
ATOM 704 N N . ILE A 1 94 ? -1.081 2.341 -0.502 1.00 96.94 94 ILE A N 1
ATOM 705 C CA . ILE A 1 94 ? 0.128 1.518 -0.620 1.00 96.94 94 ILE A CA 1
ATOM 706 C C . ILE A 1 94 ? 0.113 0.748 -1.947 1.00 96.94 94 ILE A C 1
ATOM 708 O O . ILE A 1 94 ? 1.128 0.721 -2.644 1.00 96.94 94 ILE A O 1
ATOM 712 N N . ILE A 1 95 ? -1.029 0.170 -2.328 1.00 97.06 95 ILE A N 1
ATOM 713 C CA . ILE A 1 95 ? -1.193 -0.560 -3.592 1.00 97.06 95 ILE A CA 1
ATOM 714 C C . ILE A 1 95 ? -0.961 0.362 -4.794 1.00 97.06 95 ILE A C 1
ATOM 716 O O . ILE A 1 95 ? -0.231 -0.015 -5.714 1.00 97.06 95 ILE A O 1
ATOM 720 N N . GLU A 1 96 ? -1.520 1.573 -4.787 1.00 97.50 96 GLU A N 1
ATOM 721 C CA . GLU A 1 96 ? -1.285 2.568 -5.840 1.00 97.50 96 GLU A CA 1
ATOM 722 C C . GLU A 1 96 ? 0.210 2.861 -6.005 1.00 97.50 96 GLU A C 1
ATOM 724 O O . GLU A 1 96 ? 0.755 2.732 -7.103 1.00 97.50 96 GLU A O 1
ATOM 729 N N . ARG A 1 97 ? 0.915 3.133 -4.902 1.00 96.19 97 ARG A N 1
ATOM 730 C CA . ARG A 1 97 ? 2.361 3.402 -4.928 1.00 96.19 97 ARG A CA 1
ATOM 731 C C . ARG A 1 97 ? 3.187 2.204 -5.392 1.00 96.19 97 ARG A C 1
ATOM 733 O O . ARG A 1 97 ? 4.205 2.387 -6.062 1.00 96.19 97 ARG A O 1
ATOM 740 N N . ILE A 1 98 ? 2.778 0.979 -5.053 1.00 95.81 98 ILE A N 1
ATOM 741 C CA . ILE A 1 98 ? 3.417 -0.246 -5.561 1.00 95.81 98 ILE A CA 1
ATOM 742 C C . ILE A 1 98 ? 3.268 -0.312 -7.080 1.00 95.81 98 ILE A C 1
ATOM 744 O O . ILE A 1 98 ? 4.243 -0.594 -7.778 1.00 95.81 98 ILE A O 1
ATOM 748 N N . ASN A 1 99 ? 2.070 -0.040 -7.598 1.00 94.88 99 ASN A N 1
ATOM 749 C CA . ASN A 1 99 ? 1.808 -0.065 -9.033 1.00 94.88 99 ASN A CA 1
ATOM 750 C C . ASN A 1 99 ? 2.622 1.003 -9.775 1.00 94.88 99 ASN A C 1
ATOM 752 O O . ASN A 1 99 ? 3.231 0.689 -10.796 1.00 94.88 99 ASN A O 1
ATOM 756 N N . GLU A 1 100 ? 2.716 2.218 -9.233 1.00 93.94 100 GLU A N 1
ATOM 757 C CA . GLU A 1 100 ? 3.572 3.278 -9.781 1.00 93.94 100 GLU A CA 1
ATOM 758 C C . GLU A 1 100 ? 5.047 2.865 -9.805 1.00 93.94 100 GLU A C 1
ATOM 760 O O . GLU A 1 100 ? 5.710 2.974 -10.836 1.00 93.94 100 GLU A O 1
ATOM 765 N N . CYS A 1 101 ? 5.566 2.327 -8.698 1.00 91.69 101 CYS A N 1
ATOM 766 C CA . CYS A 1 101 ? 6.958 1.889 -8.633 1.00 91.69 101 CYS A CA 1
ATOM 767 C C . CYS A 1 101 ? 7.253 0.748 -9.621 1.00 91.69 101 CYS A C 1
ATOM 769 O O . CYS A 1 101 ? 8.327 0.724 -10.220 1.00 91.69 101 CYS A O 1
ATOM 771 N N . ARG A 1 102 ? 6.303 -0.177 -9.826 1.00 90.88 102 ARG A N 1
ATOM 772 C CA . ARG A 1 102 ? 6.424 -1.246 -10.832 1.00 90.88 102 ARG A CA 1
ATOM 773 C C . ARG A 1 102 ? 6.427 -0.698 -12.254 1.00 90.88 102 ARG A C 1
ATOM 775 O O . ARG A 1 102 ? 7.225 -1.161 -13.061 1.00 90.88 102 ARG A O 1
ATOM 782 N N . ALA A 1 103 ? 5.570 0.277 -12.552 1.00 90.06 103 ALA A N 1
ATOM 783 C CA . ALA A 1 103 ? 5.532 0.917 -13.863 1.00 90.06 103 ALA A CA 1
ATOM 784 C C . ALA A 1 103 ? 6.851 1.644 -14.170 1.00 90.06 103 ALA A C 1
ATOM 786 O O . ALA A 1 103 ? 7.398 1.489 -15.256 1.00 90.06 103 ALA A O 1
ATOM 787 N N . LEU A 1 104 ? 7.404 2.371 -13.193 1.00 88.38 104 LEU A N 1
ATOM 788 C CA . LEU A 1 104 ? 8.700 3.043 -13.335 1.00 88.38 104 LEU A CA 1
ATOM 789 C C . LEU A 1 104 ? 9.857 2.056 -13.535 1.00 88.38 104 LEU A C 1
ATOM 791 O O . LEU A 1 104 ? 10.761 2.321 -14.325 1.00 88.38 104 LEU A O 1
ATOM 795 N N . ASP A 1 105 ? 9.843 0.919 -12.836 1.00 86.50 105 ASP A N 1
ATOM 796 C CA . ASP A 1 105 ? 10.849 -0.125 -13.042 1.00 86.50 105 ASP A CA 1
ATOM 797 C C . ASP A 1 105 ? 10.764 -0.754 -14.433 1.00 86.50 105 ASP A C 1
ATOM 799 O O . ASP A 1 105 ? 11.801 -1.112 -14.987 1.00 86.50 105 ASP A O 1
ATOM 803 N N . GLU A 1 106 ? 9.561 -0.898 -14.990 1.00 87.31 106 GLU A N 1
ATOM 804 C CA . GLU A 1 106 ? 9.386 -1.434 -16.339 1.00 87.31 106 GLU A CA 1
ATOM 805 C C . GLU A 1 106 ? 9.931 -0.476 -17.396 1.00 87.31 106 GLU A C 1
ATOM 807 O O . GLU A 1 106 ? 10.756 -0.886 -18.207 1.00 87.31 106 GLU A O 1
ATOM 812 N N . VAL A 1 107 ? 9.580 0.811 -17.310 1.00 87.31 107 VAL A N 1
ATOM 813 C CA . VAL A 1 107 ? 10.126 1.843 -18.206 1.00 87.31 107 VAL A CA 1
ATOM 814 C C . VAL A 1 107 ? 11.654 1.855 -18.149 1.00 87.31 107 VAL A C 1
ATOM 816 O O . VAL A 1 107 ? 12.309 1.820 -19.186 1.00 87.31 107 VAL A O 1
ATOM 819 N N . ARG A 1 108 ? 12.239 1.805 -16.943 1.00 84.31 108 ARG A N 1
ATOM 820 C CA . ARG A 1 108 ? 13.701 1.771 -16.787 1.00 84.31 108 ARG A CA 1
ATOM 821 C C . ARG A 1 108 ? 14.324 0.531 -17.434 1.00 84.31 108 ARG A C 1
ATOM 823 O O . ARG A 1 108 ? 15.397 0.623 -18.018 1.00 84.31 108 ARG A O 1
ATOM 830 N N . ARG A 1 109 ? 13.675 -0.636 -17.340 1.00 82.94 109 ARG A N 1
ATOM 831 C CA . ARG A 1 109 ? 14.166 -1.854 -18.007 1.00 82.94 109 ARG A CA 1
ATOM 832 C C . ARG A 1 109 ? 14.113 -1.741 -19.524 1.00 82.94 109 ARG A C 1
ATOM 834 O O . ARG A 1 109 ? 15.018 -2.252 -20.176 1.00 82.94 109 ARG A O 1
ATOM 841 N N . GLU A 1 110 ? 13.068 -1.133 -20.073 1.00 85.19 110 GLU A N 1
ATOM 842 C CA . GLU A 1 110 ? 12.945 -0.917 -21.516 1.00 85.19 110 GLU A CA 1
ATOM 843 C C . GLU A 1 110 ? 14.031 0.039 -22.025 1.00 85.19 110 GLU A C 1
ATOM 845 O O . GLU A 1 110 ? 14.681 -0.270 -23.023 1.00 85.19 110 GLU A O 1
ATOM 850 N N . GLU A 1 111 ? 14.296 1.133 -21.304 1.00 83.75 111 GLU A N 1
ATOM 851 C CA . GLU A 1 111 ? 15.392 2.065 -21.605 1.00 83.75 111 GLU A CA 1
ATOM 852 C C . GLU A 1 111 ? 16.759 1.364 -21.553 1.00 83.75 111 GLU A C 1
ATOM 854 O O . GLU A 1 111 ? 17.521 1.431 -22.519 1.00 83.75 111 GLU A O 1
ATOM 859 N N . ASP A 1 112 ? 17.036 0.610 -20.481 1.00 83.06 112 ASP A N 1
ATOM 860 C CA . ASP A 1 112 ? 18.273 -0.168 -20.341 1.00 83.06 112 ASP A CA 1
ATOM 861 C C . ASP A 1 112 ? 18.422 -1.202 -21.480 1.00 83.06 112 ASP A C 1
ATOM 863 O O . ASP A 1 112 ? 19.526 -1.463 -21.965 1.00 83.06 112 ASP A O 1
ATOM 867 N N . ALA A 1 113 ? 17.323 -1.836 -21.905 1.00 84.12 113 ALA A N 1
ATOM 868 C CA . ALA A 1 113 ? 17.319 -2.809 -22.996 1.00 84.12 113 ALA A CA 1
ATOM 869 C C . ALA A 1 113 ? 17.550 -2.150 -24.363 1.00 84.12 113 ALA A C 1
ATOM 871 O O . ALA A 1 113 ? 18.273 -2.706 -25.194 1.00 84.12 113 ALA A O 1
ATOM 872 N N . GLN A 1 114 ? 16.972 -0.971 -24.588 1.00 84.44 114 GLN A N 1
ATOM 873 C CA . GLN A 1 114 ? 17.186 -0.199 -25.805 1.00 84.44 114 GLN A CA 1
ATOM 874 C C . GLN A 1 114 ? 18.635 0.289 -25.900 1.00 84.44 114 GLN A C 1
ATOM 876 O O . GLN A 1 114 ? 19.265 0.102 -26.939 1.00 84.44 114 GLN A O 1
ATOM 881 N N . GLU A 1 115 ? 19.196 0.825 -24.813 1.00 82.12 115 GLU A N 1
ATOM 882 C CA . GLU A 1 115 ? 20.599 1.250 -24.768 1.00 82.12 115 GLU A CA 1
ATOM 883 C C . GLU A 1 115 ? 21.541 0.077 -25.084 1.00 82.12 115 GLU A C 1
ATOM 885 O O . GLU A 1 115 ? 22.454 0.208 -25.899 1.00 82.12 115 GLU A O 1
ATOM 890 N N . ARG A 1 116 ? 21.281 -1.111 -24.518 1.00 81.00 116 ARG A N 1
ATOM 891 C CA . ARG A 1 116 ? 22.039 -2.337 -24.834 1.00 81.00 116 ARG A CA 1
ATOM 892 C C . ARG A 1 116 ? 21.978 -2.692 -26.317 1.00 81.00 116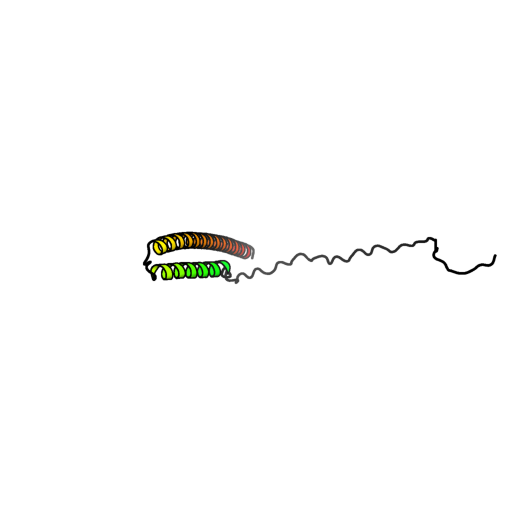 ARG A C 1
ATOM 894 O O . ARG A 1 116 ? 23.014 -3.000 -26.901 1.00 81.00 116 ARG A O 1
ATOM 901 N N . ALA A 1 117 ? 20.788 -2.648 -26.913 1.00 81.94 117 ALA A N 1
ATOM 902 C CA . ALA A 1 117 ? 20.599 -2.965 -28.325 1.00 81.94 117 ALA A CA 1
ATOM 903 C C . ALA A 1 117 ? 21.302 -1.951 -29.245 1.00 81.94 117 ALA A C 1
ATOM 905 O O . ALA A 1 117 ? 21.884 -2.341 -30.255 1.00 81.94 117 ALA A O 1
ATOM 906 N N . GLU A 1 118 ? 21.290 -0.662 -28.895 1.00 81.69 118 GLU A N 1
ATOM 907 C CA . GLU A 1 118 ? 21.994 0.385 -29.642 1.00 81.69 118 GLU A CA 1
ATOM 908 C C . GLU A 1 118 ? 23.518 0.240 -29.543 1.00 81.69 118 GLU A C 1
ATOM 910 O O . GLU A 1 118 ? 24.207 0.375 -30.555 1.00 81.69 118 GLU A O 1
ATOM 915 N N . VAL A 1 119 ? 24.045 -0.088 -28.358 1.00 82.94 119 VAL A N 1
ATOM 916 C CA . VAL A 1 119 ? 25.476 -0.368 -28.159 1.00 82.94 119 VAL A CA 1
ATOM 917 C C . VAL A 1 119 ? 25.908 -1.610 -28.943 1.00 82.94 119 VAL A C 1
ATOM 919 O O . VAL A 1 119 ? 26.952 -1.578 -29.590 1.00 82.94 119 VAL A O 1
ATOM 922 N N . GLU A 1 120 ? 25.114 -2.686 -28.933 1.00 78.62 120 GLU A N 1
ATOM 923 C CA . GLU A 1 120 ? 25.403 -3.905 -29.703 1.00 78.62 120 GLU A CA 1
ATOM 924 C C . GLU A 1 120 ? 25.344 -3.660 -31.218 1.00 78.62 120 GLU A C 1
ATOM 926 O O . GLU A 1 120 ? 26.192 -4.156 -31.950 1.00 78.62 120 GLU A O 1
ATOM 931 N N . ALA A 1 121 ? 24.394 -2.855 -31.702 1.00 79.06 121 ALA A N 1
ATOM 932 C CA . ALA A 1 121 ? 24.279 -2.526 -33.123 1.00 79.06 121 ALA A CA 1
ATOM 933 C C . ALA A 1 121 ? 25.410 -1.619 -33.650 1.00 79.06 121 ALA A C 1
ATOM 935 O O . ALA A 1 121 ? 25.615 -1.541 -34.863 1.00 79.06 121 ALA A O 1
ATOM 936 N N . GLN A 1 122 ? 26.110 -0.904 -32.763 1.00 72.62 122 GLN A N 1
ATOM 937 C CA . GLN A 1 122 ? 27.236 -0.022 -33.099 1.00 72.62 122 GLN A CA 1
ATOM 938 C C . GLN A 1 122 ? 28.616 -0.686 -32.925 1.00 72.62 122 GLN A C 1
ATOM 940 O O . GLN A 1 122 ? 29.620 -0.069 -33.298 1.00 72.62 122 GLN A O 1
ATOM 945 N N . ALA A 1 123 ? 28.675 -1.900 -32.363 1.00 61.41 123 ALA A N 1
ATOM 946 C CA . ALA A 1 123 ? 29.893 -2.691 -32.152 1.00 61.41 123 ALA A CA 1
ATOM 947 C C . ALA A 1 123 ? 30.221 -3.597 -33.353 1.00 61.41 123 ALA A C 1
ATOM 949 O O . ALA A 1 123 ? 31.433 -3.778 -33.621 1.00 61.41 123 ALA A O 1
#

Secondary structure (DSSP, 8-state):
--------------------------------------TT-PPPP-HHHHHHHHHHHHHHHHHHHHHHS---SHHHHHHHHHHHHHHHHHHHHHHHHHHHHHHHHHHHHHHHHHHHHHHHHH-

Sequence (123 aa):
MVSPSGDAHGCSALSNPMEAHQPDNVPAQAPVANQPVDLNRTPSPNPMLSLLMDQLEEANRDLEILESRPPTTPAEVRANLEEVRVLGERIDQIIERINECRALDEVRREEDAQERAEVEAQA